Protein AF-X1VAD0-F1 (afdb_monomer_lite)

pLDDT: mean 70.84, std 18.38, range [42.94, 97.25]

Organism: NCBI:txid412755

InterPro domains:
  IPR001387 Cro/C1-type, helix-turn-helix domain [cd00093] (16-45)
  IPR009057 Homedomain-like superfamily [SSF46689] (13-54)

Structure (mmCIF, N/CA/C/O backbone):
data_AF-X1VAD0-F1
#
_entry.id   AF-X1VAD0-F1
#
loop_
_atom_site.group_PDB
_atom_site.id
_atom_site.type_symbol
_atom_site.label_atom_id
_atom_site.label_alt_id
_atom_site.label_comp_id
_atom_site.label_asym_id
_atom_site.label_entity_id
_atom_site.label_seq_id
_atom_site.pdbx_PDB_ins_code
_atom_site.Cartn_x
_atom_site.Cartn_y
_atom_site.Cartn_z
_atom_site.occupancy
_atom_site.B_iso_or_equiv
_atom_site.auth_seq_id
_atom_site.auth_comp_id
_atom_site.auth_asym_id
_atom_site.auth_atom_id
_atom_site.pdbx_PDB_model_num
ATOM 1 N N . MET A 1 1 ? -3.935 -15.333 -4.220 1.00 57.41 1 MET A N 1
ATOM 2 C CA . MET A 1 1 ? -3.707 -13.872 -4.047 1.00 57.41 1 MET A CA 1
ATOM 3 C C . MET A 1 1 ? -4.934 -13.040 -3.606 1.00 57.41 1 MET A C 1
ATOM 5 O O . MET A 1 1 ? -4.775 -11.856 -3.345 1.00 57.41 1 MET A O 1
ATOM 9 N N . LYS A 1 2 ? -6.149 -13.599 -3.435 1.00 61.00 2 LYS A N 1
ATOM 10 C CA . LYS A 1 2 ? -7.381 -12.798 -3.205 1.00 61.00 2 LYS A CA 1
ATOM 11 C C . LYS A 1 2 ? -7.497 -12.095 -1.834 1.00 61.00 2 LYS A C 1
ATOM 13 O O . LYS A 1 2 ? -8.251 -11.136 -1.709 1.00 61.00 2 LYS A O 1
ATOM 18 N N . ARG A 1 3 ? -6.771 -12.545 -0.799 1.00 69.38 3 ARG A N 1
ATOM 19 C CA . ARG A 1 3 ? -6.881 -11.976 0.564 1.00 69.38 3 ARG A CA 1
ATOM 20 C C . ARG A 1 3 ? -6.306 -10.557 0.673 1.00 69.38 3 ARG A C 1
ATOM 22 O O . ARG A 1 3 ? -6.849 -9.750 1.411 1.00 69.38 3 ARG A O 1
ATOM 29 N N . TYR A 1 4 ? -5.278 -10.235 -0.111 1.00 76.75 4 TYR A N 1
ATOM 30 C CA . TYR A 1 4 ? -4.584 -8.945 -0.048 1.00 76.75 4 TYR A CA 1
ATOM 31 C C . TYR A 1 4 ? -5.440 -7.776 -0.558 1.00 76.75 4 TYR A C 1
ATOM 33 O O . TYR A 1 4 ? -5.490 -6.720 0.068 1.00 76.75 4 TYR A O 1
ATOM 41 N N . ALA A 1 5 ? -6.183 -7.985 -1.650 1.00 78.94 5 ALA A N 1
ATOM 42 C CA . ALA A 1 5 ? -7.039 -6.955 -2.242 1.00 78.94 5 ALA A CA 1
ATOM 43 C C . ALA A 1 5 ? -8.123 -6.463 -1.268 1.00 78.94 5 ALA A C 1
ATOM 45 O O . ALA A 1 5 ? -8.383 -5.265 -1.181 1.00 78.94 5 ALA A O 1
ATOM 46 N N . LYS A 1 6 ? -8.705 -7.374 -0.474 1.00 87.19 6 LYS A N 1
ATOM 47 C CA . LYS A 1 6 ? -9.707 -7.022 0.545 1.00 87.19 6 LYS A CA 1
ATOM 48 C C . LYS A 1 6 ? -9.117 -6.120 1.632 1.00 87.19 6 LYS A C 1
ATOM 50 O O . LYS A 1 6 ? -9.765 -5.162 2.045 1.00 87.19 6 LYS A O 1
ATOM 55 N N . THR A 1 7 ? -7.886 -6.393 2.064 1.00 88.88 7 THR A N 1
ATOM 56 C CA . THR A 1 7 ? -7.211 -5.609 3.107 1.00 88.88 7 THR A CA 1
ATOM 57 C C . THR A 1 7 ? -6.864 -4.203 2.623 1.00 88.88 7 THR A C 1
ATOM 59 O O . THR A 1 7 ? -7.137 -3.241 3.332 1.00 88.88 7 THR A O 1
ATOM 62 N N . VAL A 1 8 ? -6.363 -4.063 1.392 1.00 89.50 8 VAL A N 1
ATOM 63 C CA . VAL A 1 8 ? -6.046 -2.753 0.795 1.00 89.50 8 VAL A CA 1
ATOM 64 C C . VAL A 1 8 ? -7.299 -1.882 0.671 1.00 89.50 8 VAL A C 1
ATOM 66 O O . VAL A 1 8 ? -7.287 -0.714 1.064 1.00 89.50 8 VAL A O 1
ATOM 69 N N . SER A 1 9 ? -8.403 -2.449 0.176 1.00 90.12 9 SER A N 1
ATOM 70 C CA . SER A 1 9 ? -9.681 -1.733 0.081 1.00 90.12 9 SER A CA 1
ATOM 71 C C . SER A 1 9 ? -10.199 -1.310 1.456 1.00 90.12 9 SER A C 1
ATOM 73 O O . SER A 1 9 ? -10.664 -0.182 1.620 1.00 90.12 9 SER A O 1
ATOM 75 N N . ARG A 1 10 ? -10.058 -2.178 2.468 1.00 93.44 10 ARG A N 1
ATOM 76 C CA . ARG A 1 10 ? -10.431 -1.871 3.854 1.00 93.44 10 ARG A CA 1
ATOM 77 C C . ARG A 1 10 ? -9.599 -0.725 4.431 1.00 93.44 10 ARG A C 1
ATOM 79 O O . ARG A 1 10 ? -10.173 0.197 5.000 1.00 93.44 10 ARG A O 1
ATOM 86 N N . THR A 1 11 ? -8.280 -0.737 4.235 1.00 94.44 11 THR A N 1
ATOM 87 C CA . THR A 1 11 ? -7.379 0.352 4.645 1.00 94.44 11 THR A CA 1
ATOM 88 C C . THR A 1 11 ? -7.779 1.688 4.028 1.00 94.44 11 THR A C 1
ATOM 90 O O . THR A 1 11 ? -7.861 2.689 4.735 1.00 94.44 11 THR A O 1
ATOM 93 N N . ARG A 1 12 ? -8.085 1.709 2.726 1.00 92.44 12 ARG A N 1
ATOM 94 C CA . ARG A 1 12 ? -8.513 2.935 2.033 1.00 92.44 12 ARG A CA 1
ATOM 95 C C . ARG A 1 12 ? -9.835 3.472 2.561 1.00 92.44 12 ARG A C 1
ATOM 97 O O . ARG A 1 12 ? -9.977 4.681 2.693 1.00 92.44 12 ARG A O 1
ATOM 104 N N . ASN A 1 13 ? -10.780 2.590 2.876 1.00 95.56 13 ASN A N 1
ATOM 105 C CA . ASN A 1 13 ? -12.056 2.991 3.459 1.00 95.56 13 ASN A CA 1
ATOM 106 C C . ASN A 1 13 ? -11.852 3.612 4.854 1.00 95.56 13 ASN A C 1
ATOM 108 O O . ASN A 1 13 ? -12.338 4.702 5.122 1.00 95.56 13 ASN A O 1
ATOM 112 N N . MET A 1 14 ? -11.014 3.000 5.700 1.00 96.25 14 MET A N 1
ATOM 113 C CA . MET A 1 14 ? -10.675 3.565 7.014 1.00 96.25 14 MET A CA 1
ATOM 114 C C . MET A 1 14 ? -10.024 4.953 6.914 1.00 96.25 14 MET A C 1
ATOM 116 O O . MET A 1 14 ? -10.393 5.842 7.670 1.00 96.25 14 MET A O 1
ATOM 120 N N . HIS A 1 15 ? -9.115 5.162 5.958 1.00 95.69 15 HIS A N 1
ATOM 121 C CA . HIS A 1 15 ? -8.502 6.475 5.732 1.00 95.69 15 HIS A CA 1
ATOM 122 C C . HIS A 1 15 ? -9.519 7.525 5.254 1.00 95.69 15 HIS A C 1
ATOM 124 O O . HIS A 1 15 ? -9.481 8.669 5.689 1.00 95.69 15 HIS A O 1
ATOM 130 N N . ARG A 1 16 ? -10.465 7.140 4.385 1.00 94.44 16 ARG A N 1
ATOM 131 C CA . ARG A 1 16 ? -11.559 8.029 3.944 1.00 94.44 16 ARG A CA 1
ATOM 132 C C . ARG A 1 16 ? -12.497 8.424 5.084 1.00 94.44 16 ARG A C 1
ATOM 134 O O . ARG A 1 16 ? -13.048 9.513 5.044 1.00 94.44 16 ARG A O 1
ATOM 141 N N . ASN A 1 17 ? -12.616 7.580 6.105 1.00 95.88 17 ASN A N 1
ATOM 142 C CA . ASN A 1 17 ? -13.367 7.875 7.325 1.00 95.88 17 ASN A CA 1
ATOM 143 C C . ASN A 1 17 ? -12.581 8.752 8.321 1.00 95.88 17 ASN A C 1
ATOM 145 O O . ASN A 1 17 ? -13.008 8.899 9.460 1.00 95.88 17 ASN A O 1
ATOM 149 N N . GLY A 1 18 ? -11.422 9.291 7.924 1.00 96.94 18 GLY A N 1
ATOM 150 C CA . GLY A 1 18 ? -10.623 10.206 8.739 1.00 96.94 18 GLY A CA 1
ATOM 151 C C . GLY A 1 18 ? -9.659 9.537 9.720 1.00 96.94 18 GLY A C 1
ATOM 152 O O . GLY A 1 18 ? -9.020 10.244 10.493 1.00 96.94 18 GLY A O 1
ATOM 153 N N . LEU A 1 19 ? -9.511 8.204 9.705 1.00 96.62 19 LEU A N 1
ATOM 154 C CA . LEU A 1 19 ? -8.520 7.551 10.564 1.00 96.62 19 LEU A CA 1
ATOM 155 C C . LEU A 1 19 ? -7.097 7.833 10.077 1.00 96.62 19 LEU A C 1
ATOM 157 O O . LEU A 1 19 ? -6.786 7.690 8.890 1.00 96.62 19 LEU A O 1
ATOM 161 N N . SER A 1 20 ? -6.209 8.128 11.025 1.00 96.69 20 SER A N 1
ATOM 162 C CA . SER A 1 20 ? -4.789 8.314 10.743 1.00 96.69 20 SER A CA 1
ATOM 163 C C . SER A 1 20 ? -4.099 6.995 10.375 1.00 96.69 20 SER A C 1
ATOM 165 O O . SER A 1 20 ? -4.517 5.893 10.746 1.00 96.69 20 SER A O 1
ATOM 167 N N . VAL A 1 21 ? -2.971 7.096 9.670 1.00 96.06 21 VAL A N 1
ATOM 168 C CA . VAL A 1 21 ? -2.159 5.937 9.256 1.00 96.06 21 VAL A CA 1
ATOM 169 C C . VAL A 1 21 ? -1.706 5.099 10.465 1.00 96.06 21 VAL A C 1
ATOM 171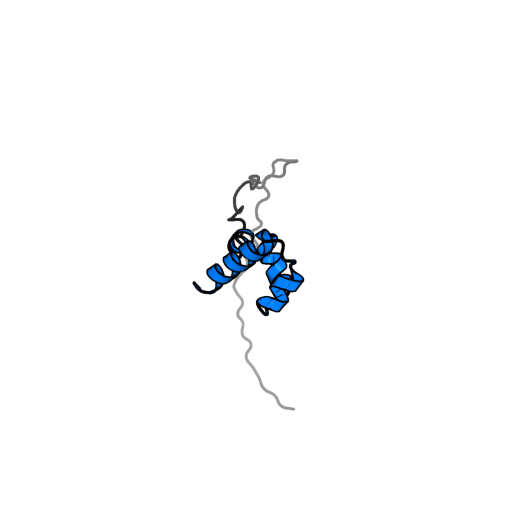 O O . VAL A 1 21 ? -1.745 3.866 10.413 1.00 96.06 21 VAL A O 1
ATOM 174 N N . SER A 1 22 ? -1.348 5.751 11.576 1.00 96.88 22 SER A N 1
ATOM 175 C CA . SER A 1 22 ? -0.955 5.104 12.836 1.00 96.88 22 SER A CA 1
ATOM 176 C C . SER A 1 22 ? -2.082 4.283 13.461 1.00 96.88 22 SER A C 1
ATOM 178 O O . SER A 1 22 ? -1.855 3.151 13.895 1.00 96.88 22 SER A O 1
ATOM 180 N N . GLU A 1 23 ? -3.307 4.804 13.481 1.00 96.69 23 GLU A N 1
ATOM 181 C CA . GLU A 1 23 ? -4.466 4.075 14.009 1.00 96.69 23 GLU A CA 1
ATOM 182 C C . GLU A 1 23 ? -4.821 2.871 13.139 1.00 96.69 23 GLU A C 1
ATOM 184 O O . GLU A 1 23 ? -5.074 1.777 13.650 1.00 96.69 23 GLU A O 1
ATOM 189 N N . ILE A 1 24 ? -4.780 3.043 11.816 1.00 96.81 24 ILE A N 1
ATOM 190 C CA . ILE A 1 24 ? -5.032 1.956 10.866 1.00 96.81 24 ILE A CA 1
ATOM 191 C C . ILE A 1 24 ? -3.985 0.847 11.034 1.00 96.81 24 ILE A C 1
ATOM 193 O O . ILE A 1 24 ? -4.335 -0.335 11.044 1.00 96.81 24 ILE A O 1
ATOM 197 N N . SER A 1 25 ? -2.714 1.218 11.209 1.00 96.81 25 SER A N 1
ATOM 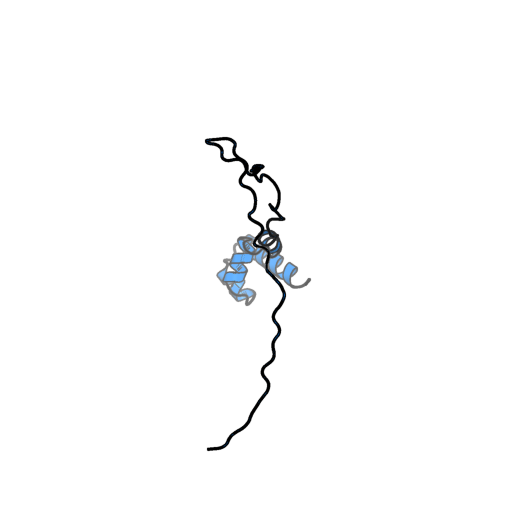198 C CA . SER A 1 25 ? -1.607 0.286 11.446 1.00 96.81 25 SER A CA 1
ATOM 199 C C . SER A 1 25 ? -1.824 -0.544 12.712 1.00 96.81 25 SER A C 1
ATOM 201 O O . SER A 1 25 ? -1.773 -1.774 12.643 1.00 96.81 25 SER A O 1
ATOM 203 N N . LYS A 1 26 ? -2.168 0.100 13.837 1.00 97.25 26 LYS A N 1
ATOM 204 C CA . LYS A 1 26 ? -2.483 -0.587 15.101 1.00 97.25 26 LYS A CA 1
ATOM 205 C C . LYS A 1 26 ? -3.685 -1.523 14.953 1.00 97.25 26 LYS A C 1
ATOM 207 O O . LYS A 1 26 ? -3.633 -2.672 15.386 1.00 97.25 26 LYS A O 1
ATOM 212 N N . LYS A 1 27 ? -4.748 -1.058 14.290 1.00 96.44 27 LYS A N 1
ATOM 213 C CA . LYS A 1 27 ? -6.013 -1.794 14.143 1.00 96.44 27 LYS A CA 1
ATOM 214 C C . LYS A 1 27 ? -5.901 -3.016 13.232 1.00 96.44 27 LYS A C 1
ATOM 216 O O . LYS A 1 27 ? -6.563 -4.019 13.479 1.00 96.44 27 LYS A O 1
ATOM 221 N N . LEU A 1 28 ? -5.074 -2.947 12.188 1.00 93.88 28 LEU A N 1
ATOM 222 C CA . LEU A 1 28 ? -4.856 -4.058 11.257 1.00 93.88 28 LEU A CA 1
ATOM 223 C C . LEU A 1 28 ? -3.619 -4.904 11.593 1.00 93.88 28 LEU A C 1
ATOM 225 O O . LEU A 1 28 ? -3.443 -5.954 10.981 1.00 93.88 28 LEU A O 1
ATOM 229 N N . ARG A 1 29 ? -2.784 -4.472 12.551 1.00 95.25 29 ARG A N 1
ATOM 230 C CA . ARG A 1 29 ? -1.473 -5.067 12.874 1.00 95.25 29 ARG A CA 1
ATOM 231 C C . ARG A 1 29 ? -0.557 -5.174 11.649 1.00 95.25 29 ARG A C 1
ATOM 233 O O . ARG A 1 29 ? 0.108 -6.181 11.428 1.00 95.25 29 ARG A O 1
ATOM 240 N N . ILE A 1 30 ? -0.547 -4.123 10.833 1.00 93.56 30 ILE A N 1
ATOM 241 C CA . ILE A 1 30 ? 0.256 -4.029 9.606 1.00 93.56 30 ILE A CA 1
ATOM 242 C C . ILE A 1 30 ? 1.310 -2.936 9.807 1.00 93.56 30 ILE A C 1
ATOM 244 O O . ILE A 1 30 ? 0.967 -1.891 10.366 1.00 93.56 30 ILE A O 1
ATOM 248 N N . PRO A 1 31 ? 2.563 -3.118 9.343 1.00 95.81 31 PRO A N 1
ATOM 249 C CA . PRO A 1 31 ? 3.598 -2.097 9.470 1.00 95.81 31 PRO A CA 1
ATOM 250 C C . PRO A 1 31 ? 3.161 -0.744 8.899 1.00 95.81 31 PRO A C 1
ATOM 252 O O . PRO A 1 31 ? 2.612 -0.680 7.796 1.00 95.81 31 PRO A O 1
ATOM 255 N N . HIS A 1 32 ? 3.462 0.338 9.620 1.00 95.62 32 HIS A N 1
ATOM 256 C CA . HIS A 1 32 ? 3.078 1.707 9.257 1.00 95.62 32 HIS A CA 1
ATOM 257 C C . HIS A 1 32 ? 3.482 2.074 7.818 1.00 95.62 32 HIS A C 1
ATOM 259 O O . HIS A 1 32 ? 2.670 2.587 7.048 1.00 95.62 32 HIS A O 1
ATOM 265 N N . GLN A 1 33 ? 4.702 1.696 7.417 1.00 93.38 33 GLN A N 1
ATOM 266 C CA . GLN A 1 33 ? 5.218 1.874 6.056 1.00 93.38 33 GLN A CA 1
ATOM 267 C C . GLN A 1 33 ? 4.2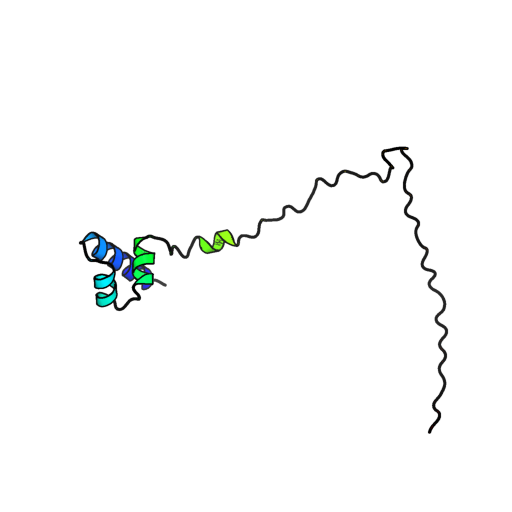94 1.257 4.994 1.00 93.38 33 GLN A C 1
ATOM 269 O O . GLN A 1 33 ? 4.025 1.868 3.967 1.00 93.38 33 GLN A O 1
ATOM 274 N N . THR A 1 34 ? 3.763 0.059 5.258 1.00 92.44 34 THR A N 1
ATOM 275 C CA . THR A 1 34 ? 2.907 -0.668 4.307 1.00 92.44 34 THR A CA 1
ATOM 276 C C . THR A 1 34 ? 1.556 0.021 4.143 1.00 92.44 34 THR A C 1
ATOM 278 O O . THR A 1 34 ? 1.057 0.139 3.026 1.00 92.44 34 THR A O 1
ATOM 281 N N . VAL A 1 35 ? 0.979 0.519 5.240 1.00 94.12 35 VAL A N 1
ATOM 282 C CA . VAL A 1 35 ? -0.272 1.290 5.206 1.00 94.12 35 VAL A CA 1
ATOM 283 C C . VAL A 1 35 ? -0.068 2.596 4.431 1.00 94.12 35 VAL A C 1
ATOM 285 O O . VAL A 1 35 ? -0.866 2.912 3.549 1.00 94.12 35 VAL A O 1
ATOM 288 N N . SER A 1 36 ? 1.033 3.307 4.698 1.00 94.12 36 SER A N 1
ATOM 289 C CA . SER A 1 36 ? 1.403 4.520 3.961 1.00 94.12 36 SER A CA 1
ATOM 290 C C . SER A 1 36 ? 1.561 4.247 2.462 1.00 94.12 36 SER A C 1
ATOM 292 O O . SER A 1 36 ? 0.990 4.962 1.639 1.00 94.12 36 SER A O 1
ATOM 294 N N . ASP A 1 37 ? 2.241 3.162 2.091 1.00 91.62 37 ASP A N 1
ATOM 295 C CA . ASP A 1 37 ? 2.430 2.765 0.695 1.00 91.62 37 ASP A CA 1
ATOM 296 C C . ASP A 1 37 ? 1.104 2.444 -0.024 1.00 91.62 37 ASP A C 1
ATOM 298 O O . ASP A 1 37 ? 0.969 2.712 -1.223 1.00 91.62 37 ASP A O 1
ATOM 302 N N . TRP A 1 38 ? 0.115 1.880 0.682 1.00 91.00 38 TRP A N 1
ATOM 303 C CA . TRP A 1 38 ? -1.216 1.578 0.133 1.00 91.00 38 TRP A CA 1
ATOM 304 C C . TRP A 1 38 ? -2.077 2.821 -0.095 1.00 91.00 38 TRP A C 1
ATOM 306 O O . TRP A 1 38 ? -2.855 2.852 -1.060 1.00 91.00 38 TRP A O 1
ATOM 316 N N . ILE A 1 39 ? -1.945 3.816 0.787 1.00 90.69 39 ILE A N 1
ATOM 317 C CA . ILE A 1 39 ? -2.652 5.101 0.711 1.00 90.69 39 ILE A CA 1
ATOM 318 C C . ILE A 1 39 ? -2.059 5.952 -0.413 1.00 90.69 39 ILE A C 1
ATOM 320 O O . ILE A 1 39 ? -2.786 6.368 -1.309 1.00 90.69 39 ILE A O 1
ATOM 324 N N . HIS A 1 40 ? -0.735 6.114 -0.435 1.00 88.00 40 HIS A N 1
ATOM 325 C CA . HIS A 1 40 ? -0.030 6.921 -1.437 1.00 88.00 40 HIS A CA 1
ATOM 326 C C . HIS A 1 40 ? 0.148 6.209 -2.785 1.00 88.00 40 HIS A C 1
ATOM 328 O O . HIS A 1 40 ? 0.799 6.737 -3.683 1.00 88.00 40 HIS A O 1
ATOM 334 N N . ASN A 1 41 ? -0.402 4.998 -2.937 1.00 74.94 41 ASN A N 1
ATOM 335 C CA . ASN A 1 41 ? -0.352 4.201 -4.166 1.00 74.94 41 ASN A CA 1
ATOM 336 C C . ASN A 1 41 ? 1.084 3.907 -4.671 1.00 74.94 41 ASN A C 1
ATOM 338 O O . ASN A 1 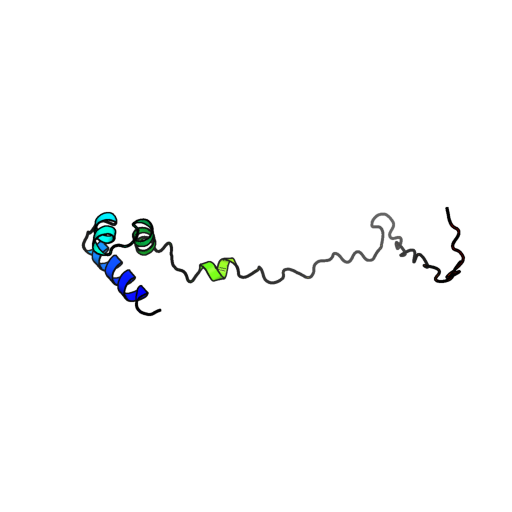41 ? 1.259 3.484 -5.813 1.00 74.94 41 ASN A O 1
ATOM 342 N N . LYS A 1 42 ? 2.110 4.084 -3.819 1.00 69.25 42 LYS A N 1
ATOM 343 C CA . LYS A 1 42 ? 3.535 3.898 -4.160 1.00 69.25 42 LYS A CA 1
ATOM 344 C C . LYS A 1 42 ? 3.898 2.430 -4.397 1.00 69.25 42 LYS A C 1
ATOM 346 O O . LYS A 1 42 ? 4.843 2.131 -5.117 1.00 69.25 42 LYS A O 1
ATOM 351 N N . ARG A 1 43 ? 3.109 1.498 -3.851 1.00 60.88 43 ARG A N 1
ATOM 352 C CA . ARG A 1 43 ? 3.211 0.057 -4.123 1.00 60.88 43 ARG A CA 1
ATOM 353 C C . ARG A 1 43 ? 2.079 -0.427 -5.027 1.00 60.88 43 ARG A C 1
ATOM 355 O O . ARG A 1 43 ? 1.294 -1.278 -4.615 1.00 60.88 43 ARG A O 1
ATOM 362 N N . ARG A 1 44 ? 1.995 0.040 -6.275 1.00 56.53 44 ARG A N 1
ATOM 363 C CA . ARG A 1 44 ? 1.452 -0.850 -7.315 1.00 56.53 44 ARG A CA 1
ATOM 364 C C . ARG A 1 44 ? 2.556 -1.855 -7.665 1.00 56.53 44 ARG A C 1
ATOM 366 O O . ARG A 1 44 ? 3.510 -1.461 -8.333 1.00 56.53 44 ARG A O 1
ATOM 373 N N . PRO A 1 45 ? 2.462 -3.135 -7.249 1.00 54.28 45 PRO A N 1
ATOM 374 C CA . PRO A 1 45 ? 3.453 -4.151 -7.615 1.00 54.28 45 PRO A CA 1
ATOM 375 C C . PRO A 1 45 ? 3.498 -4.432 -9.128 1.00 54.28 45 PRO A C 1
A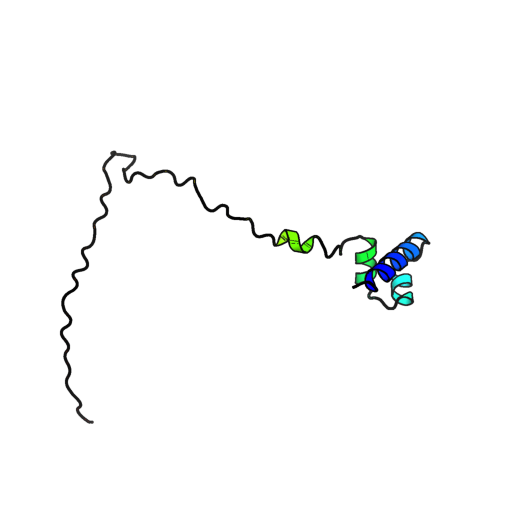TOM 377 O O . PRO A 1 45 ? 4.362 -5.169 -9.586 1.00 54.28 45 PRO A O 1
ATOM 380 N N . GLU A 1 46 ? 2.593 -3.844 -9.911 1.00 54.66 46 GLU A N 1
ATOM 381 C CA . GLU A 1 46 ? 2.399 -4.179 -11.320 1.00 54.66 46 GLU A CA 1
ATOM 382 C C . GLU A 1 46 ? 3.340 -3.437 -12.277 1.00 54.66 46 GLU A C 1
ATOM 384 O O . GLU A 1 46 ? 3.758 -4.016 -13.271 1.00 54.66 46 GLU A O 1
ATOM 389 N N . ARG A 1 47 ? 3.768 -2.202 -11.964 1.00 52.81 47 ARG A N 1
ATOM 390 C CA . ARG A 1 47 ? 4.640 -1.431 -12.877 1.00 52.81 47 ARG A CA 1
ATOM 391 C C . ARG A 1 47 ? 6.137 -1.594 -12.639 1.00 52.81 47 ARG A C 1
ATOM 393 O O . ARG A 1 47 ? 6.931 -1.206 -13.488 1.00 52.81 47 ARG A O 1
ATOM 400 N N . ARG A 1 48 ? 6.564 -2.231 -11.541 1.00 52.28 48 ARG A N 1
ATOM 401 C CA . ARG A 1 48 ? 8.001 -2.506 -11.339 1.00 52.28 48 ARG A CA 1
ATOM 402 C C . ARG A 1 48 ? 8.535 -3.612 -12.260 1.00 52.28 48 ARG A C 1
ATOM 404 O O . ARG A 1 48 ? 9.742 -3.805 -12.317 1.00 52.28 48 ARG A O 1
ATOM 411 N N . ARG A 1 49 ? 7.658 -4.312 -12.994 1.00 54.03 49 ARG A N 1
ATOM 412 C CA . ARG A 1 49 ? 8.055 -5.242 -14.063 1.00 54.03 49 ARG A CA 1
ATOM 413 C C . ARG A 1 49 ? 8.340 -4.552 -15.400 1.00 54.03 49 ARG A C 1
ATOM 415 O O . ARG A 1 49 ? 9.016 -5.153 -16.222 1.00 54.03 49 ARG A O 1
ATOM 422 N N . GLU A 1 50 ? 7.900 -3.311 -15.611 1.00 55.16 50 GLU A N 1
ATOM 423 C CA . GLU A 1 50 ? 8.167 -2.601 -16.873 1.00 55.16 50 GLU A CA 1
ATOM 424 C C . GLU A 1 50 ? 9.500 -1.851 -16.869 1.00 55.16 50 GLU A C 1
ATOM 426 O O . GLU A 1 50 ? 10.121 -1.735 -17.914 1.00 55.16 50 GLU A O 1
ATOM 431 N N . LEU A 1 51 ? 10.013 -1.437 -15.706 1.00 55.41 51 LEU A N 1
ATOM 432 C CA . LEU A 1 51 ? 11.331 -0.782 -15.623 1.00 55.41 51 LEU A CA 1
ATOM 433 C C . LEU A 1 51 ? 12.517 -1.752 -15.799 1.00 55.41 51 LEU A C 1
ATOM 435 O O . LEU A 1 51 ? 13.658 -1.314 -15.866 1.00 55.41 51 LEU A O 1
ATOM 439 N N . PHE A 1 52 ? 12.243 -3.057 -15.891 1.00 55.88 52 PHE A N 1
ATOM 440 C CA . PHE A 1 52 ? 13.199 -4.084 -16.313 1.00 55.88 52 PHE A CA 1
ATOM 441 C C . PHE A 1 52 ? 12.753 -4.802 -17.596 1.00 55.88 52 PHE A C 1
ATOM 443 O O . PHE A 1 52 ? 13.283 -5.869 -17.912 1.00 55.88 52 PHE A O 1
ATOM 450 N N . ARG A 1 53 ? 11.819 -4.233 -18.383 1.00 53.19 53 ARG A N 1
ATOM 451 C CA . ARG A 1 53 ? 11.870 -4.501 -19.823 1.00 53.19 53 ARG A CA 1
ATOM 452 C C . ARG A 1 53 ? 13.189 -3.894 -20.270 1.00 53.19 53 ARG A C 1
ATOM 454 O O . ARG A 1 53 ? 13.323 -2.677 -20.338 1.00 53.19 53 ARG A O 1
ATOM 461 N N . LYS A 1 54 ? 14.184 -4.769 -20.444 1.00 56.88 54 LYS A N 1
ATOM 462 C CA . LYS A 1 54 ? 15.424 -4.471 -21.157 1.00 56.88 54 LYS A CA 1
ATOM 463 C C . LYS A 1 54 ? 15.068 -3.539 -22.320 1.00 56.88 54 LYS A C 1
ATOM 465 O O . LYS A 1 54 ? 14.081 -3.847 -22.992 1.00 56.88 54 LYS A O 1
ATOM 470 N N . PRO A 1 55 ? 15.804 -2.442 -22.561 1.00 56.91 55 PRO A N 1
ATOM 471 C CA . PRO A 1 55 ? 15.727 -1.808 -23.865 1.00 56.91 55 PRO A CA 1
ATOM 472 C C . PRO A 1 55 ? 15.944 -2.928 -24.879 1.00 56.91 55 PRO A C 1
ATOM 474 O O . PRO A 1 55 ? 16.987 -3.586 -24.872 1.00 56.91 55 PRO A O 1
ATOM 477 N N . GLU A 1 56 ? 14.898 -3.252 -25.637 1.00 56.62 56 GLU A N 1
ATOM 478 C CA . GLU A 1 56 ? 15.057 -4.113 -26.787 1.00 56.62 56 GLU A CA 1
ATOM 479 C C . GLU A 1 56 ? 16.028 -3.373 -27.694 1.00 56.62 56 GLU A C 1
ATOM 481 O O . GLU A 1 56 ? 15.718 -2.320 -28.236 1.00 56.62 56 GLU A O 1
ATOM 486 N N . HIS A 1 57 ? 17.248 -3.896 -27.741 1.00 55.28 57 HIS A N 1
ATOM 487 C CA . HIS A 1 57 ? 17.940 -4.084 -28.996 1.00 55.28 57 HIS A CA 1
ATOM 488 C C . HIS A 1 57 ? 18.017 -2.824 -29.876 1.00 55.28 57 HIS A C 1
ATOM 490 O O . HIS A 1 57 ? 17.602 -2.844 -31.029 1.00 55.28 57 HIS A O 1
ATOM 496 N N . PHE A 1 58 ? 18.652 -1.757 -29.380 1.00 52.41 58 PHE A N 1
ATOM 497 C CA . PHE A 1 58 ? 19.399 -0.859 -30.272 1.00 52.41 58 PHE A CA 1
ATOM 498 C C . PHE A 1 58 ? 20.763 -1.486 -30.584 1.00 52.41 58 PHE A C 1
ATOM 500 O O . PHE A 1 58 ? 21.818 -0.927 -30.313 1.00 52.41 58 PHE A O 1
ATOM 507 N N . ASP A 1 59 ? 20.717 -2.695 -31.130 1.00 55.62 59 ASP A N 1
ATOM 508 C CA . ASP A 1 59 ? 21.783 -3.229 -31.956 1.00 55.62 59 ASP A CA 1
ATOM 509 C C . ASP A 1 59 ? 21.281 -3.140 -33.398 1.00 55.62 59 ASP A C 1
ATOM 511 O O . ASP A 1 59 ? 20.222 -3.696 -33.705 1.00 55.62 59 ASP A O 1
ATOM 515 N N . ARG A 1 60 ? 22.096 -2.483 -34.240 1.00 51.94 60 ARG A N 1
ATOM 516 C CA . ARG A 1 60 ? 22.039 -2.337 -35.713 1.00 51.94 60 ARG A CA 1
ATOM 517 C C . ARG A 1 60 ? 21.128 -1.234 -36.277 1.00 51.94 60 ARG A C 1
ATOM 519 O O . ARG A 1 60 ? 19.939 -1.234 -36.015 1.00 51.94 60 ARG A O 1
ATOM 526 N N . LEU A 1 61 ? 21.571 -0.318 -37.143 1.00 54.44 61 LEU A N 1
ATOM 527 C CA . LEU A 1 61 ? 22.824 -0.121 -37.886 1.00 54.44 61 LEU A CA 1
ATOM 528 C C . LEU A 1 61 ? 22.865 1.353 -38.314 1.00 54.44 61 LEU A C 1
ATOM 530 O O . LEU A 1 61 ? 22.057 1.763 -39.134 1.00 54.44 61 LEU A O 1
ATOM 534 N N . ASP A 1 62 ? 23.843 2.096 -37.825 1.00 53.56 62 ASP A N 1
ATOM 535 C CA . ASP A 1 62 ? 24.518 3.107 -38.637 1.00 53.56 62 ASP A CA 1
ATOM 536 C C . ASP A 1 62 ? 26.007 2.890 -38.349 1.00 53.56 62 ASP A C 1
ATOM 538 O O . ASP A 1 62 ? 26.668 3.651 -37.647 1.00 53.56 62 ASP A O 1
ATOM 542 N N . GLU A 1 63 ? 26.518 1.727 -38.780 1.00 61.16 63 GLU A N 1
ATOM 543 C CA . GLU A 1 63 ? 27.945 1.674 -39.080 1.00 61.16 63 GLU A CA 1
ATOM 544 C C . GLU A 1 63 ? 28.124 2.648 -40.245 1.00 61.16 63 GLU A C 1
ATOM 546 O O . GLU A 1 63 ? 27.553 2.392 -41.313 1.00 61.16 63 GLU A O 1
ATOM 551 N N . PRO A 1 64 ? 28.884 3.749 -40.095 1.00 59.44 64 PRO A N 1
ATOM 552 C CA . PRO A 1 64 ? 29.359 4.431 -41.278 1.00 59.44 64 PRO A CA 1
ATOM 553 C C . PRO A 1 64 ? 30.111 3.370 -42.073 1.00 59.44 64 PRO A C 1
ATOM 555 O O . PRO A 1 64 ? 30.994 2.703 -41.531 1.00 59.44 64 PRO A O 1
ATOM 558 N N . ALA A 1 65 ? 29.708 3.164 -43.324 1.00 61.88 65 ALA A N 1
ATOM 559 C CA . ALA A 1 65 ? 30.403 2.295 -44.253 1.00 61.88 65 ALA A CA 1
ATOM 560 C C . ALA A 1 65 ? 31.823 2.844 -44.439 1.00 61.88 65 ALA A C 1
ATOM 562 O O . ALA A 1 65 ? 32.100 3.596 -45.369 1.00 61.88 65 ALA A O 1
ATOM 563 N N . PHE A 1 66 ? 32.725 2.517 -43.515 1.00 59.97 66 PHE A N 1
ATOM 564 C CA . PHE A 1 66 ? 34.138 2.754 -43.683 1.00 59.97 66 PHE A CA 1
ATOM 565 C C . PHE A 1 66 ? 34.579 1.702 -44.691 1.00 59.97 66 PHE A C 1
ATOM 567 O O . PHE A 1 66 ? 34.907 0.567 -44.349 1.00 59.97 66 PHE A O 1
ATOM 574 N N . ASP A 1 67 ? 34.525 2.074 -45.966 1.00 66.25 67 ASP A N 1
ATOM 575 C CA . ASP A 1 67 ? 34.865 1.256 -47.133 1.00 66.25 67 ASP A CA 1
ATOM 576 C C . ASP A 1 67 ? 36.355 0.855 -47.179 1.00 66.25 67 ASP A C 1
ATOM 578 O O . ASP A 1 67 ? 36.836 0.261 -48.148 1.00 66.25 67 ASP A O 1
ATOM 582 N N . GLY A 1 68 ? 37.092 1.154 -46.106 1.00 64.62 68 GLY A N 1
ATOM 583 C CA . GLY A 1 68 ? 38.503 0.870 -45.948 1.00 64.62 68 GLY A CA 1
ATOM 584 C C . GLY A 1 68 ? 39.387 1.848 -46.708 1.00 64.62 68 GLY A C 1
ATOM 585 O O . GLY A 1 68 ? 40.557 1.527 -46.916 1.00 64.62 68 GLY A O 1
ATOM 586 N N . ARG A 1 69 ? 38.872 3.008 -47.139 1.00 66.75 69 ARG A N 1
ATOM 587 C CA . ARG A 1 69 ? 39.683 4.054 -47.769 1.00 66.75 69 ARG A CA 1
ATOM 588 C C . ARG A 1 69 ? 40.062 5.139 -46.775 1.00 66.75 69 ARG A C 1
ATOM 590 O O . ARG A 1 69 ? 39.259 5.588 -45.964 1.00 66.75 69 ARG A O 1
ATOM 597 N N . CYS A 1 70 ? 41.311 5.577 -46.856 1.00 72.81 70 CYS A N 1
ATOM 598 C CA . CYS A 1 70 ? 41.771 6.740 -46.111 1.00 72.81 70 CYS A CA 1
ATOM 599 C C . CYS A 1 70 ? 41.064 8.011 -46.632 1.00 72.81 70 CYS A C 1
ATOM 601 O O . CYS A 1 70 ? 41.117 8.249 -47.841 1.00 72.81 70 CYS A O 1
ATOM 603 N N . PRO A 1 71 ? 40.442 8.844 -45.777 1.00 67.12 71 PRO A N 1
ATOM 604 C CA . PRO A 1 71 ? 39.755 10.062 -46.216 1.00 67.12 71 PRO A CA 1
ATOM 605 C C . PRO A 1 71 ? 40.705 11.127 -46.786 1.00 67.12 71 PRO A C 1
ATOM 607 O O . PRO A 1 71 ? 40.273 11.945 -47.591 1.00 67.12 71 PRO A O 1
ATOM 610 N N . ASP A 1 72 ? 41.994 11.088 -46.436 1.00 67.62 72 ASP A N 1
ATOM 611 C CA . ASP A 1 72 ? 42.973 12.082 -46.895 1.00 67.62 72 ASP A CA 1
ATOM 612 C C . ASP A 1 72 ? 43.545 11.781 -48.289 1.00 67.62 72 ASP A C 1
ATOM 614 O O . ASP A 1 72 ? 44.002 12.685 -48.985 1.00 67.62 72 ASP A O 1
ATOM 618 N N . CYS A 1 73 ? 43.547 10.515 -48.719 1.00 76.25 73 CYS A N 1
ATOM 619 C CA . CYS A 1 73 ? 44.203 10.120 -49.973 1.00 76.25 73 CYS A CA 1
ATOM 620 C C . CYS A 1 73 ? 43.466 9.055 -50.800 1.00 76.25 73 CYS A C 1
ATOM 622 O O . CYS A 1 73 ? 43.953 8.658 -51.856 1.00 76.25 73 CYS A O 1
ATOM 624 N N . GLY A 1 74 ? 42.325 8.542 -50.333 1.00 70.62 74 GLY A N 1
ATOM 625 C CA . GLY A 1 74 ? 41.503 7.556 -51.044 1.00 70.62 74 GLY A CA 1
ATOM 626 C C . GLY A 1 74 ? 42.124 6.161 -51.204 1.00 70.62 74 GLY A C 1
ATOM 627 O O . GLY A 1 74 ? 41.526 5.299 -51.850 1.00 70.62 74 GLY A O 1
ATOM 628 N N . SER A 1 75 ? 43.308 5.916 -50.631 1.00 68.00 75 SER A N 1
ATOM 629 C CA . SER A 1 75 ? 44.005 4.630 -50.737 1.00 68.00 75 SER A CA 1
ATOM 630 C C . SER A 1 75 ? 43.306 3.551 -49.913 1.00 68.00 75 SER A C 1
ATOM 632 O O . SER A 1 75 ? 42.910 3.793 -48.771 1.00 68.00 75 SER A O 1
ATOM 634 N N . GLN A 1 76 ? 43.169 2.353 -50.489 1.00 69.06 76 GLN A N 1
ATOM 635 C CA . GLN A 1 76 ? 42.543 1.210 -49.829 1.00 69.06 76 GLN A CA 1
ATOM 636 C C . GLN A 1 76 ? 43.517 0.578 -48.825 1.00 69.06 76 GLN A C 1
ATOM 638 O O . GLN A 1 76 ? 44.582 0.086 -49.196 1.00 69.06 76 GLN A O 1
ATOM 643 N N . MET A 1 77 ? 43.138 0.564 -47.549 1.00 63.94 77 MET A N 1
ATOM 644 C CA . MET A 1 77 ? 43.891 -0.065 -46.464 1.00 63.94 77 MET A CA 1
ATOM 645 C C . MET A 1 77 ? 43.686 -1.585 -46.539 1.00 63.94 77 MET A C 1
ATOM 647 O O . MET A 1 77 ? 42.800 -2.157 -45.901 1.00 63.94 77 MET A O 1
ATOM 651 N N . GLY A 1 78 ? 44.464 -2.252 -47.392 1.00 58.84 78 GLY A N 1
ATOM 652 C CA . GLY A 1 78 ? 44.427 -3.702 -47.550 1.00 58.84 78 GLY A CA 1
ATOM 653 C C . GLY A 1 78 ? 44.746 -4.412 -46.233 1.00 58.84 78 GLY A C 1
ATOM 654 O O . GLY A 1 78 ? 45.782 -4.174 -45.615 1.00 58.8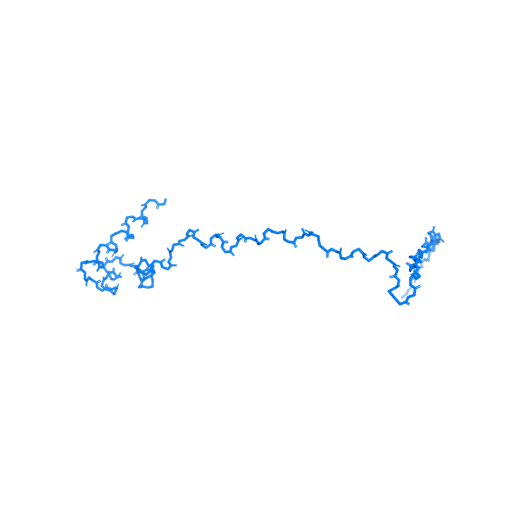4 78 GLY A O 1
ATOM 655 N N . LYS A 1 79 ? 43.858 -5.312 -45.802 1.00 56.78 79 LYS A N 1
ATOM 656 C CA . LYS A 1 79 ? 44.105 -6.213 -44.672 1.00 56.78 79 LYS A CA 1
ATOM 657 C C . LYS A 1 79 ? 45.348 -7.042 -44.999 1.00 56.78 79 LYS A C 1
ATOM 659 O O . LYS A 1 79 ? 45.267 -7.966 -45.807 1.00 56.78 79 LYS A O 1
ATOM 664 N N . HIS A 1 80 ? 46.488 -6.737 -44.382 1.00 51.72 80 HIS A N 1
ATOM 665 C CA . HIS A 1 80 ? 47.627 -7.648 -44.377 1.00 51.72 80 HIS A CA 1
ATOM 666 C C . HIS A 1 80 ? 47.181 -8.939 -43.685 1.00 51.72 80 HIS A C 1
ATOM 668 O O . HIS A 1 80 ? 47.160 -9.040 -42.459 1.00 51.72 80 HIS A O 1
ATOM 674 N N . ALA A 1 81 ? 46.771 -9.926 -44.479 1.00 49.25 81 ALA A N 1
ATOM 675 C CA . ALA A 1 81 ? 46.568 -11.279 -44.008 1.00 49.25 81 ALA A CA 1
ATOM 676 C C . ALA A 1 81 ? 47.936 -11.809 -43.567 1.00 49.25 81 ALA A C 1
ATOM 678 O O . ALA A 1 81 ? 48.738 -12.263 -44.383 1.00 49.25 81 ALA A O 1
ATOM 679 N N . VAL A 1 82 ? 48.217 -11.722 -42.266 1.00 52.19 82 VAL A N 1
ATOM 680 C CA . VAL A 1 82 ? 49.295 -12.477 -41.632 1.00 52.19 82 VAL A CA 1
ATOM 681 C C . VAL A 1 82 ? 48.968 -13.950 -41.863 1.00 52.19 82 VAL A C 1
ATOM 683 O O . VAL A 1 82 ? 48.128 -14.534 -41.178 1.00 52.19 82 VAL A O 1
ATOM 686 N N . ARG A 1 83 ? 49.589 -14.544 -42.886 1.00 42.94 83 ARG A N 1
ATOM 687 C CA . ARG A 1 83 ? 49.583 -15.989 -43.107 1.00 42.94 83 ARG A CA 1
ATOM 688 C C . ARG A 1 83 ? 50.198 -16.637 -41.867 1.00 42.94 83 ARG A C 1
ATOM 690 O O . ARG A 1 83 ? 51.415 -16.644 -41.712 1.00 42.94 83 ARG A O 1
ATOM 697 N N . LYS A 1 84 ? 49.368 -17.172 -40.969 1.00 52.81 84 LYS A N 1
ATOM 698 C CA . LYS A 1 84 ? 49.840 -18.123 -39.960 1.00 52.81 84 LYS A CA 1
ATOM 699 C C . LYS A 1 84 ? 50.262 -19.382 -40.710 1.00 52.81 84 LYS A C 1
ATOM 701 O O . LYS A 1 84 ? 49.422 -20.057 -41.293 1.00 52.81 84 LYS A O 1
ATOM 706 N N . ASN A 1 85 ? 51.563 -19.634 -40.742 1.00 48.84 85 ASN A N 1
ATOM 707 C CA . ASN A 1 85 ? 52.162 -20.843 -41.289 1.00 48.84 85 ASN A CA 1
ATOM 708 C C . ASN A 1 85 ? 51.885 -21.996 -40.298 1.00 48.84 85 ASN A C 1
ATOM 710 O O . ASN A 1 85 ? 52.351 -21.897 -39.161 1.00 48.84 85 ASN A O 1
ATOM 714 N N . PRO A 1 86 ? 51.126 -23.054 -40.641 1.00 55.59 86 PRO A N 1
ATOM 715 C CA . PRO A 1 86 ? 50.873 -24.161 -39.732 1.00 55.59 86 PRO A CA 1
ATOM 716 C C . PRO A 1 86 ? 51.775 -25.334 -40.119 1.00 55.59 86 PRO A C 1
ATOM 718 O O . PRO A 1 86 ? 51.349 -26.207 -40.859 1.00 55.59 86 PRO A O 1
ATOM 721 N N . LEU A 1 87 ? 53.034 -25.338 -39.678 1.00 52.38 87 LEU A N 1
ATOM 722 C CA . LEU A 1 87 ? 53.900 -26.521 -39.761 1.00 52.38 87 LEU A CA 1
ATOM 723 C C . LEU A 1 87 ? 55.163 -26.309 -38.924 1.00 52.38 87 LEU A C 1
ATOM 725 O O . LEU A 1 87 ? 56.124 -25.703 -39.384 1.00 52.38 87 LEU A O 1
ATOM 729 N N . SER A 1 88 ? 55.147 -26.809 -37.689 1.00 48.81 88 SER A N 1
ATOM 730 C CA . SER A 1 88 ? 56.283 -27.536 -37.107 1.00 48.81 88 SER A CA 1
ATOM 731 C C . SER A 1 88 ? 55.882 -28.094 -35.737 1.00 48.81 88 SER A C 1
ATOM 733 O O . SER A 1 88 ? 56.412 -27.697 -34.701 1.00 48.81 88 SER A O 1
ATOM 735 N N . GLU A 1 89 ? 54.959 -29.058 -35.739 1.00 53.25 89 GLU A N 1
ATOM 736 C CA . GLU A 1 89 ? 55.002 -30.137 -34.754 1.00 53.25 89 GLU A CA 1
ATOM 737 C C . GLU A 1 89 ? 56.326 -30.885 -34.955 1.00 53.25 89 GLU A C 1
ATOM 739 O O . GLU A 1 89 ? 56.484 -31.679 -35.881 1.00 53.25 89 GLU A O 1
ATOM 744 N N . LYS A 1 90 ? 57.310 -30.607 -34.104 1.00 54.25 90 LYS A N 1
ATOM 745 C CA . LYS A 1 90 ? 58.386 -31.556 -33.831 1.00 54.25 90 LYS A CA 1
ATOM 746 C C . LYS A 1 90 ? 58.386 -31.805 -32.340 1.00 54.25 90 LYS A C 1
ATOM 748 O O . LYS A 1 90 ? 58.865 -30.991 -31.556 1.00 54.25 90 LYS A O 1
ATOM 753 N N . GLY A 1 91 ? 57.788 -32.934 -31.979 1.00 52.62 91 GLY A N 1
ATOM 754 C CA . GLY A 1 91 ? 57.963 -33.525 -30.672 1.00 52.62 91 GLY A CA 1
ATOM 755 C C . GLY A 1 91 ? 59.443 -33.770 -30.402 1.00 52.62 91 GLY A C 1
ATOM 756 O O . GLY A 1 91 ? 60.173 -34.278 -31.252 1.00 52.62 91 GLY A O 1
ATOM 757 N N . VAL A 1 92 ? 59.857 -33.439 -29.187 1.00 55.31 92 VAL A N 1
ATOM 758 C CA . VAL A 1 92 ? 60.988 -34.088 -28.538 1.00 55.31 92 VAL A CA 1
ATOM 759 C C . VAL A 1 92 ? 60.424 -34.710 -27.269 1.00 55.31 92 VAL A C 1
ATOM 761 O O . VAL A 1 92 ? 60.237 -34.054 -26.251 1.00 55.31 92 VAL A O 1
ATOM 764 N N . ASN A 1 93 ? 60.067 -35.986 -27.395 1.00 54.41 93 ASN A N 1
ATOM 765 C CA . ASN A 1 93 ? 60.079 -36.920 -26.279 1.00 54.41 93 ASN A CA 1
ATOM 766 C C . ASN A 1 93 ? 61.535 -37.195 -25.886 1.00 54.41 93 ASN A C 1
ATOM 768 O O . ASN A 1 93 ? 62.394 -37.177 -26.771 1.00 54.41 93 ASN A O 1
ATOM 772 N N . GLN A 1 94 ? 61.718 -37.591 -24.616 1.00 48.06 94 GLN A N 1
ATOM 773 C CA . GLN A 1 94 ? 62.924 -38.108 -23.931 1.00 48.06 94 GLN A CA 1
ATOM 774 C C . GLN A 1 94 ? 63.509 -37.081 -22.941 1.00 48.06 94 GLN A C 1
ATOM 776 O O . GLN A 1 94 ? 63.746 -35.941 -23.304 1.00 48.06 94 GLN A O 1
ATOM 781 N N . THR A 1 95 ? 63.769 -37.371 -21.664 1.00 52.19 95 THR A N 1
ATOM 782 C CA . THR A 1 95 ? 63.795 -38.633 -20.907 1.00 52.19 95 THR A CA 1
ATOM 783 C C . THR A 1 95 ? 63.937 -38.278 -19.426 1.00 52.19 95 THR A C 1
ATOM 785 O O . THR A 1 95 ? 64.501 -37.242 -19.083 1.00 52.19 95 THR A O 1
ATOM 788 N N . ALA A 1 96 ? 63.477 -39.177 -18.560 1.00 52.94 96 ALA A N 1
ATOM 789 C CA . ALA A 1 96 ? 63.837 -39.235 -17.151 1.00 52.94 96 ALA A CA 1
ATOM 790 C C . ALA A 1 96 ? 65.358 -39.139 -16.922 1.00 52.94 96 ALA A C 1
ATOM 792 O O . ALA A 1 96 ? 66.111 -39.790 -17.641 1.00 52.94 96 ALA A O 1
ATOM 793 N N . LEU A 1 97 ? 65.792 -38.448 -15.863 1.00 54.53 97 LEU A N 1
ATOM 794 C CA . LEU A 1 97 ? 66.945 -38.880 -15.070 1.00 54.53 97 LEU A CA 1
ATOM 795 C C . LEU A 1 97 ? 66.926 -38.239 -13.669 1.00 54.53 97 LEU A C 1
ATOM 797 O O . LEU A 1 97 ? 67.065 -37.035 -13.502 1.00 54.53 97 LEU A O 1
ATOM 801 N N . TRP A 1 98 ? 66.718 -39.106 -12.686 1.00 46.84 98 TRP A N 1
ATOM 802 C CA . TRP A 1 98 ? 67.089 -39.051 -11.275 1.00 46.84 98 TRP A CA 1
ATOM 803 C C . TRP A 1 98 ? 68.197 -38.055 -10.877 1.00 46.84 98 TRP A C 1
ATOM 805 O O . TRP A 1 98 ? 69.339 -38.220 -11.311 1.00 46.84 98 TRP A O 1
ATOM 815 N N . ARG A 1 99 ? 67.900 -37.149 -9.935 1.00 46.41 99 ARG A N 1
ATOM 816 C CA . ARG A 1 99 ? 68.528 -37.058 -8.597 1.00 46.41 99 ARG A CA 1
ATOM 817 C C . ARG A 1 99 ? 67.945 -35.919 -7.770 1.00 46.41 99 ARG A C 1
ATOM 819 O O . ARG A 1 99 ? 67.707 -34.840 -8.347 1.00 46.41 99 ARG A O 1
#

Radius of gyration: 35.63 Å; chains: 1; bounding box: 82×51×66 Å

Foldseek 3Di:
DPVVVVLLVVLQVCVVVVDDLVVSCVVVVHDSVVSVCSNVVVPPVPCVVVVPPPPPDPPDDDPPPPVQADPVPRDHPDPPPPPPDPDDPDDDDDDDDDD

Sequence (99 aa):
MKRYAKTVSRTRNMHRNGLSVSEISKKLRIPHQTVSDWIHNKRRPERRRELFRKPEHFDRLDEPAFDGRCPDCGSQMGKHAVRKNPLSEKGVNQTALWR

Secondary structure (DSSP, 8-state):
-HHHHHHHHHHHHHHHTT--HHHHHHHHT--HHHHHHHHTTTT-TTGGGTTTS--------------SB-TTT--B-----------------------